Protein AF-A0A9W6CFF6-F1 (afdb_monomer_lite)

Structure (mmCIF, N/CA/C/O backbone):
data_AF-A0A9W6CFF6-F1
#
_entry.id   AF-A0A9W6CFF6-F1
#
loop_
_atom_site.group_PDB
_atom_site.id
_atom_site.type_symbol
_atom_site.label_atom_id
_atom_site.label_alt_id
_atom_site.label_comp_id
_atom_site.label_asym_id
_atom_site.label_entity_id
_atom_site.label_seq_id
_atom_site.pdbx_PDB_ins_code
_atom_site.Cartn_x
_atom_site.Cartn_y
_atom_site.Cartn_z
_atom_site.occupancy
_atom_site.B_iso_or_equiv
_atom_site.auth_seq_id
_atom_site.auth_comp_id
_atom_site.auth_asym_id
_atom_site.auth_atom_id
_atom_site.pdbx_PDB_model_num
ATOM 1 N N . MET A 1 1 ? 7.775 -12.912 -14.665 1.00 88.25 1 MET A N 1
ATOM 2 C CA . MET A 1 1 ? 6.461 -13.457 -15.088 1.00 88.25 1 MET A CA 1
ATOM 3 C C . MET A 1 1 ? 5.877 -12.585 -16.192 1.00 88.25 1 MET A C 1
ATOM 5 O O . MET A 1 1 ? 6.193 -11.403 -16.212 1.00 88.25 1 MET A O 1
ATOM 9 N N . ARG A 1 2 ? 5.076 -13.138 -17.117 1.00 91.88 2 ARG A N 1
ATOM 10 C CA . ARG A 1 2 ? 4.340 -12.345 -18.119 1.00 91.88 2 ARG A CA 1
ATOM 11 C C . ARG A 1 2 ? 2.849 -12.332 -17.777 1.00 91.88 2 ARG A C 1
ATOM 13 O O . ARG A 1 2 ? 2.240 -13.399 -17.806 1.00 91.88 2 ARG A O 1
ATOM 20 N N . CYS A 1 3 ? 2.291 -11.155 -17.516 1.00 90.62 3 CYS A N 1
ATOM 21 C CA . CYS A 1 3 ? 0.875 -10.926 -17.209 1.00 90.62 3 CYS A CA 1
ATOM 22 C C . CYS A 1 3 ? 0.322 -9.925 -18.226 1.00 90.62 3 CYS A C 1
ATOM 24 O O . CYS A 1 3 ? 0.952 -8.898 -18.465 1.00 90.62 3 CYS A O 1
ATOM 26 N N . ASP A 1 4 ? -0.763 -10.283 -18.918 1.00 90.94 4 ASP A N 1
ATOM 27 C CA . ASP A 1 4 ? -1.441 -9.437 -19.915 1.00 90.94 4 ASP A CA 1
ATOM 28 C C . ASP A 1 4 ? -0.506 -8.713 -20.907 1.00 90.94 4 ASP A C 1
ATOM 30 O O . ASP A 1 4 ? -0.727 -7.581 -21.329 1.00 90.94 4 ASP A O 1
ATOM 34 N N . GLY A 1 5 ? 0.566 -9.403 -21.310 1.00 91.62 5 GLY A N 1
ATOM 35 C CA . GLY A 1 5 ? 1.553 -8.911 -22.275 1.00 91.62 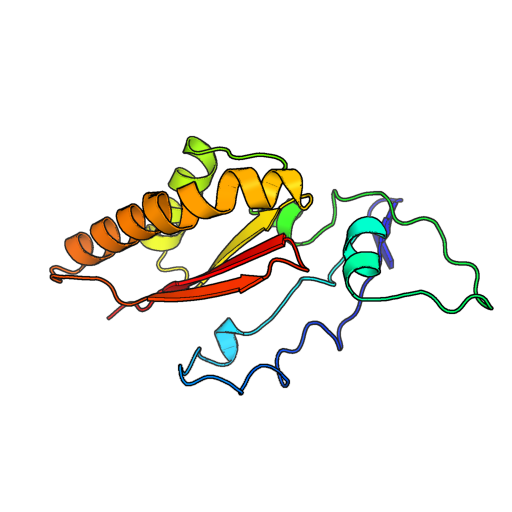5 GLY A CA 1
ATOM 36 C C . GLY A 1 5 ? 2.720 -8.114 -21.682 1.00 91.62 5 GLY A C 1
ATOM 37 O O . GLY A 1 5 ? 3.694 -7.894 -22.399 1.00 91.62 5 GLY A O 1
ATOM 38 N N . ASN A 1 6 ? 2.686 -7.766 -20.395 1.00 94.12 6 ASN A N 1
ATOM 39 C CA . ASN A 1 6 ? 3.765 -7.075 -19.689 1.00 94.12 6 ASN A CA 1
ATOM 40 C C . ASN A 1 6 ? 4.597 -8.042 -18.836 1.00 94.12 6 ASN A C 1
ATOM 42 O O . ASN A 1 6 ? 4.113 -9.093 -18.410 1.00 94.12 6 ASN A O 1
ATOM 46 N N . TYR A 1 7 ? 5.861 -7.693 -18.593 1.00 93.88 7 TYR A N 1
ATOM 47 C CA . TYR A 1 7 ? 6.754 -8.458 -17.724 1.00 93.88 7 TYR A CA 1
ATOM 48 C C . TYR A 1 7 ? 6.839 -7.830 -16.334 1.00 93.88 7 TYR A C 1
ATOM 50 O O . TYR A 1 7 ? 6.886 -6.609 -16.198 1.00 93.88 7 TYR A O 1
ATOM 58 N N . TYR A 1 8 ? 6.876 -8.696 -15.324 1.00 93.75 8 TYR A N 1
ATOM 59 C CA . TYR A 1 8 ? 6.954 -8.341 -13.910 1.00 93.75 8 TYR A CA 1
ATOM 60 C C . TYR A 1 8 ? 7.922 -9.263 -13.175 1.00 93.75 8 TYR A C 1
ATOM 62 O O . TYR A 1 8 ? 8.061 -10.442 -13.540 1.00 93.75 8 TYR A O 1
ATOM 70 N N . TYR A 1 9 ? 8.524 -8.765 -12.101 1.00 91.75 9 TYR A N 1
ATOM 71 C CA . TYR A 1 9 ? 9.233 -9.611 -11.152 1.00 91.75 9 TYR A CA 1
ATOM 72 C C . TYR A 1 9 ? 8.239 -10.304 -10.223 1.00 91.75 9 TYR A C 1
ATOM 74 O O . TYR A 1 9 ? 7.188 -9.761 -9.882 1.00 91.75 9 TYR A O 1
ATOM 82 N N . VAL A 1 10 ? 8.547 -11.550 -9.874 1.00 89.56 10 VAL A N 1
ATOM 83 C CA . VAL A 1 10 ? 7.785 -12.308 -8.889 1.00 89.56 10 VAL A CA 1
ATOM 84 C C . VAL A 1 10 ? 8.748 -13.106 -8.033 1.00 89.56 10 VAL A C 1
ATOM 86 O O . VAL A 1 10 ? 9.597 -13.811 -8.578 1.00 89.56 10 VAL A O 1
ATOM 89 N N . ASP A 1 11 ? 8.600 -13.002 -6.721 1.00 82.25 11 ASP A N 1
ATOM 90 C CA . ASP A 1 11 ? 9.339 -13.820 -5.770 1.00 82.25 11 ASP A CA 1
ATOM 91 C C . ASP A 1 11 ? 8.396 -14.305 -4.662 1.00 82.25 11 ASP A C 1
ATOM 93 O O . ASP A 1 11 ? 7.737 -13.513 -3.990 1.00 82.25 11 ASP A O 1
ATOM 97 N N . THR A 1 12 ? 8.302 -15.626 -4.502 1.00 70.56 12 THR A N 1
ATOM 98 C CA . THR A 1 12 ? 7.452 -16.277 -3.491 1.00 70.56 12 THR A CA 1
ATOM 99 C C . THR A 1 12 ? 8.195 -16.596 -2.194 1.00 70.56 12 THR A C 1
ATOM 101 O O . THR A 1 12 ? 7.585 -17.095 -1.259 1.00 70.56 12 THR A O 1
ATOM 104 N N . THR A 1 13 ? 9.506 -16.369 -2.141 1.00 70.00 13 THR A N 1
ATOM 105 C CA . THR A 1 13 ? 10.368 -16.624 -0.977 1.00 70.00 13 THR A CA 1
ATOM 106 C C . THR A 1 13 ? 10.645 -15.360 -0.161 1.00 70.00 13 THR A C 1
ATOM 108 O O . THR A 1 13 ? 10.895 -15.460 1.033 1.00 70.00 13 THR A O 1
ATOM 111 N N . TRP A 1 14 ? 10.529 -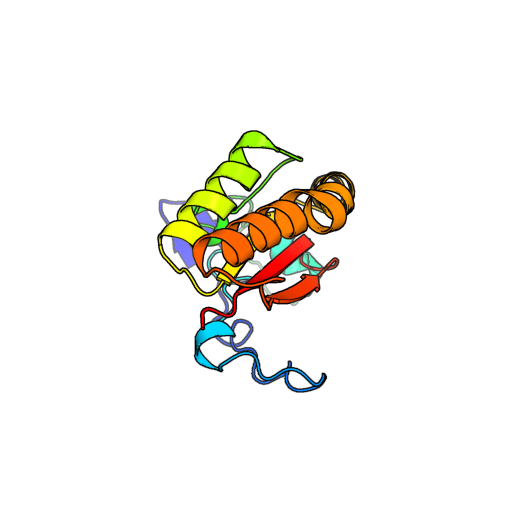14.174 -0.769 1.00 65.38 14 TRP A N 1
ATOM 112 C CA . TRP A 1 14 ? 10.720 -12.875 -0.102 1.00 65.38 14 TRP A CA 1
ATOM 113 C C . TRP A 1 14 ? 9.399 -12.225 0.343 1.00 65.38 14 TRP A C 1
ATOM 115 O O . TRP A 1 14 ? 9.407 -11.144 0.922 1.00 65.38 14 TRP A O 1
ATOM 125 N N . GLY A 1 15 ? 8.262 -12.873 0.064 1.00 56.59 15 GLY A N 1
ATOM 126 C CA . GLY A 1 15 ? 6.942 -12.524 0.606 1.00 56.59 15 GLY A CA 1
ATOM 127 C C . GLY A 1 15 ? 6.595 -13.238 1.920 1.00 56.59 15 GLY A C 1
ATOM 128 O O . GLY A 1 15 ? 5.529 -12.987 2.485 1.00 56.59 15 GLY A O 1
ATOM 129 N N . ASP A 1 16 ? 7.475 -14.130 2.396 1.00 60.03 16 ASP A N 1
ATOM 130 C CA . ASP A 1 16 ? 7.309 -14.857 3.655 1.00 60.03 16 ASP A CA 1
ATOM 131 C C . ASP A 1 16 ? 8.036 -14.113 4.802 1.00 60.03 16 ASP A C 1
ATOM 133 O O . ASP A 1 16 ? 9.268 -14.006 4.802 1.00 60.03 16 ASP A O 1
ATOM 137 N N . PRO A 1 17 ? 7.301 -13.564 5.782 1.00 56.78 17 PRO A N 1
ATOM 138 C CA . PRO A 1 17 ? 7.796 -12.703 6.858 1.00 56.78 17 PRO A CA 1
ATOM 139 C C . PRO A 1 17 ? 8.575 -13.440 7.957 1.00 56.78 17 PRO A C 1
ATOM 141 O O . PRO A 1 17 ? 8.800 -12.837 9.006 1.00 56.78 17 PRO A O 1
ATOM 144 N N . VAL A 1 18 ? 9.007 -14.700 7.774 1.00 53.88 18 VAL A N 1
ATOM 145 C CA . VAL A 1 18 ? 9.718 -15.494 8.813 1.00 53.88 18 VAL A CA 1
ATOM 146 C C . VAL A 1 18 ? 10.887 -14.723 9.468 1.00 53.88 18 VAL A C 1
ATOM 148 O O . VAL A 1 18 ? 11.290 -15.026 10.588 1.00 53.88 18 VAL A O 1
ATOM 151 N N . PHE A 1 19 ? 11.399 -13.673 8.818 1.00 47.91 19 PHE A N 1
ATOM 152 C CA . PHE A 1 19 ? 12.443 -12.775 9.318 1.00 47.91 19 PHE A CA 1
ATOM 153 C C . PHE A 1 19 ? 12.008 -11.622 10.257 1.00 47.91 19 PHE A C 1
ATOM 155 O O . PHE A 1 19 ? 12.880 -11.002 10.865 1.00 47.91 19 PHE A O 1
ATOM 162 N N . LEU A 1 20 ? 10.715 -11.298 10.401 1.00 50.16 20 LEU A N 1
ATOM 163 C CA . LEU A 1 20 ? 10.228 -10.090 11.105 1.00 50.16 20 LEU A CA 1
ATOM 164 C C . LEU A 1 20 ? 9.876 -10.290 12.597 1.00 50.16 20 LEU A C 1
ATOM 166 O O . LEU A 1 20 ? 9.399 -9.355 13.238 1.00 50.16 20 LEU A O 1
ATOM 170 N N . GLN A 1 21 ? 10.156 -11.455 13.198 1.00 50.28 21 GLN A N 1
ATOM 171 C CA . GLN A 1 21 ? 9.837 -11.767 14.611 1.00 50.28 21 GLN A CA 1
ATOM 172 C C . GLN A 1 21 ? 10.650 -10.986 15.676 1.00 50.28 21 GLN A C 1
ATOM 174 O O . GLN A 1 21 ? 10.748 -11.424 16.823 1.00 50.28 21 GLN A O 1
ATOM 179 N N . THR A 1 22 ? 11.251 -9.842 15.348 1.00 44.84 22 THR A N 1
ATOM 180 C CA . THR A 1 22 ? 12.244 -9.209 16.234 1.00 44.84 22 THR A CA 1
ATOM 181 C C . THR A 1 22 ? 11.689 -8.140 17.180 1.00 44.84 22 THR A C 1
ATOM 183 O O . THR A 1 22 ? 12.404 -7.779 18.106 1.00 44.84 22 THR A O 1
ATOM 186 N N . ASP A 1 23 ? 10.434 -7.683 17.063 1.00 41.84 23 ASP A N 1
ATOM 187 C CA . ASP A 1 23 ? 9.891 -6.680 18.000 1.00 41.84 23 ASP A CA 1
ATOM 188 C C . ASP A 1 23 ? 8.456 -6.969 18.476 1.00 41.84 23 ASP A C 1
ATOM 190 O O . ASP A 1 23 ? 7.470 -6.575 17.863 1.00 41.84 23 ASP A O 1
ATOM 194 N N . GLY A 1 24 ? 8.360 -7.642 19.630 1.00 44.53 24 GLY A N 1
ATOM 195 C CA . GLY A 1 24 ? 7.509 -7.279 20.780 1.00 44.53 24 GLY A CA 1
ATOM 196 C C . GLY A 1 24 ? 5.979 -7.195 20.659 1.00 44.53 24 GLY A C 1
ATOM 197 O O . GLY A 1 24 ? 5.324 -7.019 21.686 1.00 44.53 24 GLY A O 1
ATOM 198 N N . GLY A 1 25 ? 5.390 -7.326 19.473 1.00 53.59 25 GLY A N 1
ATOM 199 C CA . GLY A 1 25 ? 3.947 -7.350 19.249 1.00 53.59 25 GLY A CA 1
ATOM 200 C C . GLY A 1 25 ? 3.566 -8.586 18.448 1.00 53.59 25 GLY A C 1
ATOM 201 O O . GLY A 1 25 ? 4.058 -8.791 17.344 1.00 53.59 25 GLY A O 1
ATOM 202 N N . SER A 1 26 ? 2.693 -9.431 18.993 1.00 60.12 26 SER A N 1
ATOM 203 C CA . SER A 1 26 ? 2.221 -10.633 18.306 1.00 60.12 26 SER A CA 1
ATOM 204 C C . SER A 1 26 ? 1.210 -10.256 17.218 1.00 60.12 26 SER A C 1
ATOM 206 O O . SER A 1 26 ? 0.003 -10.326 17.448 1.00 60.12 26 SER A O 1
ATOM 208 N N . ILE A 1 27 ? 1.689 -9.816 16.051 1.00 65.25 27 ILE A N 1
ATOM 209 C CA . ILE A 1 27 ? 0.878 -9.803 14.826 1.00 65.25 27 ILE A CA 1
ATOM 210 C C . ILE A 1 27 ? 0.560 -11.276 14.514 1.00 65.25 27 ILE A C 1
ATOM 212 O O . ILE A 1 27 ? 1.504 -12.063 14.419 1.00 65.25 27 ILE A O 1
ATOM 216 N N . PRO A 1 28 ? -0.714 -11.691 14.406 1.00 67.75 28 PRO A N 1
ATOM 217 C CA . PRO A 1 28 ? -1.069 -13.060 14.038 1.00 67.75 28 PRO A CA 1
ATOM 218 C C . PRO A 1 28 ? -0.389 -13.477 12.731 1.00 67.75 28 PRO A C 1
ATOM 220 O O . PRO A 1 28 ? -0.354 -12.687 11.797 1.00 67.75 28 PRO A O 1
ATOM 223 N N . GLU A 1 29 ? 0.132 -14.702 12.651 1.00 67.31 29 GLU A N 1
ATOM 224 C CA . GLU A 1 29 ? 0.882 -15.219 11.488 1.00 67.31 29 GLU A CA 1
ATOM 225 C C . GLU A 1 29 ? 0.112 -15.052 10.164 1.00 67.31 29 GLU A C 1
ATOM 227 O O . GLU A 1 29 ? 0.671 -14.645 9.150 1.00 67.31 29 GLU A O 1
ATOM 232 N N . GLU A 1 30 ? -1.208 -15.243 10.205 1.00 66.00 30 GLU A N 1
ATOM 233 C CA . GLU A 1 30 ? -2.131 -15.029 9.082 1.00 66.00 30 GLU A CA 1
ATOM 234 C C . GLU A 1 30 ? -2.161 -13.585 8.546 1.00 66.00 30 GLU A C 1
ATOM 236 O O . GLU A 1 30 ? -2.474 -13.370 7.379 1.00 66.00 30 GLU A O 1
ATOM 241 N N . GLN A 1 31 ? -1.804 -12.598 9.371 1.00 70.38 31 GLN A N 1
ATOM 242 C CA . GLN A 1 31 ? -1.743 -11.181 8.998 1.00 70.38 31 GLN A CA 1
ATOM 243 C C . GLN A 1 31 ? -0.355 -10.767 8.495 1.00 70.38 31 GLN A C 1
ATOM 245 O O . GLN A 1 31 ? -0.174 -9.624 8.085 1.00 70.38 31 GLN A O 1
ATOM 250 N N . GLN A 1 32 ? 0.635 -11.664 8.529 1.00 70.31 32 GLN A N 1
ATOM 251 C CA . GLN A 1 32 ? 2.018 -11.320 8.203 1.00 70.31 32 GLN A CA 1
ATOM 252 C C . GLN A 1 32 ? 2.373 -11.544 6.719 1.00 70.31 32 GLN A C 1
ATOM 254 O O . GLN A 1 32 ? 3.470 -11.171 6.310 1.00 70.31 32 GLN A O 1
ATOM 259 N N . ILE A 1 33 ? 1.485 -12.120 5.896 1.00 77.88 33 ILE A N 1
ATOM 260 C CA . ILE A 1 33 ? 1.777 -12.393 4.476 1.00 77.88 33 ILE A CA 1
ATOM 261 C C . ILE A 1 33 ? 2.080 -11.083 3.731 1.00 77.88 33 ILE A C 1
ATOM 263 O O . ILE A 1 33 ? 1.276 -10.148 3.745 1.00 77.88 33 ILE A O 1
ATOM 267 N N . GLN A 1 34 ? 3.225 -11.021 3.044 1.00 82.88 34 GLN A N 1
ATOM 268 C CA . GLN A 1 34 ? 3.649 -9.842 2.289 1.00 82.88 34 GLN A CA 1
ATOM 269 C C . GLN A 1 34 ? 3.617 -10.098 0.781 1.00 82.88 34 GLN A C 1
ATOM 271 O O . GLN A 1 34 ? 4.113 -11.103 0.281 1.00 82.88 34 GLN A O 1
ATOM 276 N N . TYR A 1 35 ? 3.082 -9.132 0.033 1.00 90.31 35 TYR A N 1
ATOM 277 C CA . TYR A 1 35 ? 2.947 -9.206 -1.427 1.00 90.31 35 TYR A CA 1
ATOM 278 C C . TYR A 1 35 ? 3.848 -8.200 -2.159 1.00 90.31 35 TYR A C 1
ATOM 280 O O . TYR A 1 35 ? 3.611 -7.875 -3.321 1.00 90.31 35 TYR A O 1
ATOM 288 N N . ASP A 1 36 ? 4.901 -7.700 -1.499 1.00 91.00 36 ASP A N 1
ATOM 289 C CA . ASP A 1 36 ? 5.801 -6.672 -2.051 1.00 91.00 36 ASP A CA 1
ATOM 290 C C . ASP A 1 36 ? 6.528 -7.087 -3.325 1.00 91.00 36 ASP A C 1
ATOM 292 O O . ASP A 1 36 ? 6.864 -6.234 -4.145 1.00 91.00 36 ASP A O 1
ATOM 296 N N . TYR A 1 37 ? 6.724 -8.390 -3.500 1.00 91.44 37 TYR A N 1
ATOM 297 C CA . TYR A 1 37 ? 7.387 -8.969 -4.659 1.00 91.44 37 TYR A CA 1
ATOM 298 C C . TYR A 1 37 ? 6.424 -9.789 -5.520 1.00 91.44 37 TYR A C 1
ATOM 300 O O . TYR A 1 37 ? 6.867 -10.628 -6.298 1.00 91.44 37 TYR A O 1
ATOM 308 N N . LEU A 1 38 ? 5.107 -9.564 -5.413 1.00 93.00 38 LEU A N 1
ATOM 309 C CA . LEU A 1 38 ? 4.117 -10.176 -6.298 1.00 93.00 38 LEU A CA 1
ATOM 310 C C . LEU A 1 38 ? 3.789 -9.230 -7.459 1.00 93.00 38 LEU A C 1
ATOM 312 O O . LEU A 1 38 ? 3.050 -8.255 -7.305 1.00 93.00 38 LEU A O 1
ATOM 316 N N . CYS A 1 39 ? 4.331 -9.555 -8.634 1.00 93.94 39 CYS A N 1
ATOM 317 C CA . CYS A 1 39 ? 4.195 -8.762 -9.856 1.00 93.94 39 CYS A CA 1
ATOM 318 C C . CYS A 1 39 ? 4.731 -7.324 -9.707 1.00 93.94 39 CYS A C 1
ATOM 320 O O . CYS A 1 39 ? 4.115 -6.371 -10.186 1.00 93.94 39 CYS A O 1
ATOM 322 N N . CYS A 1 40 ? 5.876 -7.150 -9.043 1.00 92.44 40 CYS A N 1
ATOM 323 C CA . CYS A 1 40 ? 6.472 -5.831 -8.846 1.00 92.44 40 CYS A CA 1
ATOM 324 C C . CYS A 1 40 ? 7.279 -5.366 -10.069 1.00 92.44 40 CYS A C 1
ATOM 326 O O . CYS A 1 40 ? 7.744 -6.159 -10.900 1.00 92.44 40 CYS A O 1
ATOM 328 N N . SER A 1 41 ? 7.419 -4.047 -10.184 1.00 93.44 41 SER A N 1
ATOM 329 C CA . SER A 1 41 ? 8.233 -3.415 -11.224 1.00 93.44 41 SER A CA 1
ATOM 330 C C . SER A 1 41 ? 9.726 -3.453 -10.881 1.00 93.44 41 SER A C 1
ATOM 332 O O . SER A 1 41 ? 10.118 -3.634 -9.730 1.00 93.44 41 SER A O 1
ATOM 334 N N . GLU A 1 42 ? 10.580 -3.214 -11.875 1.00 93.12 42 GLU A N 1
ATOM 335 C CA . GLU A 1 42 ? 12.026 -3.053 -11.688 1.00 93.12 42 GLU A CA 1
ATOM 336 C C . GLU A 1 42 ? 12.348 -1.903 -10.720 1.00 93.12 42 GLU A C 1
ATOM 338 O O . GLU A 1 42 ? 13.219 -2.035 -9.866 1.00 93.12 42 GLU A O 1
ATOM 343 N N . GLN A 1 43 ? 11.571 -0.814 -10.763 1.00 91.25 43 GLN A N 1
ATOM 344 C CA . GLN A 1 43 ? 11.713 0.309 -9.835 1.00 91.25 43 GLN A CA 1
ATOM 345 C C . GLN A 1 43 ? 11.450 -0.091 -8.376 1.00 91.25 43 GLN A C 1
ATOM 347 O O . GLN A 1 43 ? 12.033 0.496 -7.465 1.00 91.25 43 GLN A O 1
ATOM 352 N N . GLU A 1 44 ? 10.542 -1.036 -8.137 1.00 92.19 44 GLU A N 1
ATOM 353 C CA . GLU A 1 44 ? 10.239 -1.532 -6.794 1.00 92.19 44 GLU A CA 1
ATOM 354 C C . GLU A 1 44 ? 11.254 -2.579 -6.343 1.00 92.19 44 GLU A C 1
ATOM 356 O O . GLU A 1 44 ? 11.767 -2.470 -5.231 1.00 92.19 44 GLU A O 1
ATOM 361 N N . LEU A 1 45 ? 11.586 -3.544 -7.208 1.00 92.00 45 LEU A N 1
ATOM 362 C CA . LEU A 1 45 ? 12.560 -4.590 -6.897 1.00 92.00 45 LEU A CA 1
ATOM 363 C C . LEU A 1 45 ? 13.927 -3.987 -6.545 1.00 92.00 45 LEU A C 1
ATOM 365 O O . LEU A 1 45 ? 14.548 -4.375 -5.554 1.00 92.00 45 LEU A O 1
ATOM 369 N N . PHE A 1 46 ? 14.374 -2.990 -7.313 1.00 92.31 46 PHE A N 1
ATOM 370 C CA . PHE A 1 46 ? 15.702 -2.396 -7.145 1.00 92.31 46 PHE A CA 1
ATOM 371 C C . PHE A 1 46 ? 15.845 -1.493 -5.917 1.00 92.31 46 PHE A C 1
ATOM 373 O O . PHE A 1 46 ? 16.919 -0.953 -5.670 1.00 92.31 46 PHE A O 1
ATOM 380 N N . ARG A 1 47 ? 14.790 -1.334 -5.108 1.00 91.31 47 ARG A N 1
ATOM 381 C CA . ARG A 1 47 ? 14.913 -0.695 -3.788 1.00 91.31 47 ARG A CA 1
ATOM 382 C C . ARG A 1 47 ? 15.652 -1.580 -2.792 1.00 91.31 47 ARG A C 1
ATOM 384 O O . ARG A 1 47 ? 16.249 -1.062 -1.854 1.00 91.31 47 ARG A O 1
ATOM 391 N N . THR A 1 48 ? 15.584 -2.897 -2.979 1.00 89.38 48 THR A N 1
ATOM 392 C CA . THR A 1 48 ? 16.118 -3.886 -2.032 1.00 89.38 48 THR A CA 1
ATOM 393 C C . THR A 1 48 ? 17.038 -4.916 -2.683 1.00 89.38 48 THR A C 1
ATOM 395 O O . THR A 1 48 ? 17.739 -5.621 -1.962 1.00 89.38 48 THR A O 1
ATOM 398 N N . HIS A 1 49 ? 17.066 -5.002 -4.016 1.00 88.62 49 HIS A N 1
ATOM 399 C CA . HIS A 1 49 ? 17.844 -5.996 -4.754 1.00 88.62 49 HIS A CA 1
ATOM 400 C C . HIS A 1 49 ? 18.645 -5.380 -5.892 1.00 88.62 49 HIS A C 1
ATOM 402 O O . HIS A 1 49 ? 18.271 -4.363 -6.468 1.00 88.62 49 HIS A O 1
ATOM 408 N N . GLU A 1 50 ? 19.684 -6.092 -6.304 1.00 88.44 50 GLU A N 1
ATOM 409 C CA . GLU A 1 50 ? 20.378 -5.860 -7.563 1.00 88.44 50 GLU A CA 1
ATOM 410 C C . GLU A 1 50 ? 20.338 -7.154 -8.379 1.00 88.44 50 GLU A C 1
ATOM 412 O O . GLU A 1 50 ? 20.376 -8.254 -7.823 1.00 88.44 50 GLU A O 1
ATOM 417 N N . LEU A 1 51 ? 20.212 -7.032 -9.700 1.00 86.88 51 LEU A N 1
ATOM 418 C CA . LEU A 1 51 ? 20.284 -8.190 -10.587 1.00 86.88 51 LEU A CA 1
ATOM 419 C C . LEU A 1 51 ? 21.736 -8.611 -10.772 1.00 86.88 51 LEU A C 1
ATOM 421 O O . LEU A 1 51 ? 22.632 -7.770 -10.832 1.00 86.88 51 LEU A O 1
ATOM 425 N N . ASP A 1 52 ? 21.944 -9.909 -10.959 1.00 85.06 52 ASP A N 1
ATOM 426 C CA . ASP A 1 52 ? 23.229 -10.413 -11.421 1.00 85.06 52 ASP A CA 1
ATOM 427 C C . ASP A 1 52 ? 23.507 -9.912 -12.850 1.00 85.06 52 ASP A C 1
ATOM 429 O O . ASP A 1 52 ? 22.658 -10.023 -13.742 1.00 85.06 52 ASP A O 1
ATOM 433 N N . ALA A 1 53 ? 24.695 -9.346 -13.062 1.00 79.44 53 ALA A N 1
ATOM 434 C CA . ALA A 1 53 ? 25.097 -8.718 -14.317 1.00 79.44 53 ALA A CA 1
ATOM 435 C C . ALA A 1 53 ? 25.257 -9.724 -15.471 1.00 79.44 53 ALA A C 1
ATOM 437 O O . ALA A 1 53 ? 25.216 -9.330 -16.639 1.00 79.44 53 ALA A O 1
ATOM 438 N N . ASP A 1 54 ? 25.401 -11.013 -15.159 1.00 85.31 54 ASP A N 1
ATOM 439 C CA . ASP A 1 54 ? 25.626 -12.070 -16.149 1.00 85.31 54 ASP A CA 1
ATOM 440 C C . ASP A 1 54 ? 24.337 -12.531 -16.857 1.00 85.31 54 ASP A C 1
ATOM 442 O O . ASP A 1 54 ? 24.387 -13.319 -17.808 1.00 85.31 54 ASP A O 1
ATOM 446 N N . VAL A 1 55 ? 23.168 -12.031 -16.435 1.00 83.06 55 VAL A N 1
ATOM 447 C CA . VAL A 1 55 ? 21.864 -12.424 -16.982 1.00 83.06 55 VAL A CA 1
ATOM 448 C C . VAL A 1 55 ? 21.091 -11.206 -17.481 1.00 83.06 55 VAL A C 1
ATOM 450 O O . VAL A 1 55 ? 20.816 -10.259 -16.752 1.00 83.06 55 VAL A O 1
ATOM 453 N N . THR A 1 56 ? 20.678 -11.239 -18.751 1.00 83.94 56 THR A N 1
ATOM 454 C CA . THR A 1 56 ? 19.796 -10.208 -19.314 1.00 83.94 56 THR A CA 1
ATOM 455 C C . THR A 1 56 ? 18.336 -10.543 -19.028 1.00 83.94 56 THR A C 1
ATOM 457 O O . THR A 1 56 ? 17.816 -11.550 -19.512 1.00 83.94 56 THR A O 1
ATOM 460 N N . PHE A 1 57 ? 17.658 -9.665 -18.292 1.00 84.62 57 PHE A N 1
ATOM 461 C CA . PHE A 1 57 ? 16.226 -9.762 -18.018 1.00 84.62 57 PHE A CA 1
ATOM 462 C C . PHE A 1 57 ? 15.420 -8.829 -18.936 1.00 84.62 57 PHE A C 1
ATOM 464 O O . PHE A 1 57 ? 15.922 -7.777 -19.343 1.00 84.62 57 PHE A O 1
ATOM 471 N N . PRO A 1 58 ? 14.169 -9.182 -19.293 1.00 89.38 58 PRO A N 1
ATOM 472 C CA . PRO A 1 58 ? 13.270 -8.236 -19.945 1.00 89.38 58 PRO A CA 1
ATOM 473 C C . PRO A 1 58 ? 12.957 -7.063 -19.004 1.00 89.38 58 PRO A C 1
ATOM 475 O O . PRO A 1 58 ? 12.847 -7.248 -17.792 1.00 89.38 58 PRO A O 1
ATOM 478 N N . SER A 1 59 ? 12.764 -5.866 -19.564 1.00 90.00 59 SER A N 1
ATOM 479 C CA . SER A 1 59 ? 12.362 -4.697 -18.770 1.00 90.00 59 SER A CA 1
ATOM 480 C C . SER A 1 59 ? 10.976 -4.906 -18.154 1.00 90.00 59 SER A C 1
ATOM 482 O O . SER A 1 59 ? 10.051 -5.375 -18.825 1.00 90.00 59 SER A O 1
ATOM 484 N N . CYS A 1 60 ? 10.849 -4.549 -16.876 1.00 92.38 60 CYS A N 1
ATOM 485 C CA . CYS A 1 60 ? 9.647 -4.739 -16.069 1.00 92.38 60 CYS A CA 1
ATOM 486 C C . CYS A 1 60 ? 9.169 -3.385 -15.525 1.00 92.38 60 CYS A C 1
ATOM 488 O O . CYS A 1 60 ? 9.290 -3.100 -14.339 1.00 92.38 60 CYS A O 1
ATOM 490 N N . THR A 1 61 ? 8.656 -2.516 -16.395 1.00 92.62 61 THR A N 1
ATOM 491 C CA . THR A 1 61 ? 8.248 -1.138 -16.038 1.00 92.62 61 THR A CA 1
ATOM 492 C C . THR A 1 61 ? 6.753 -0.971 -15.785 1.00 92.62 61 THR A C 1
ATOM 494 O O . THR A 1 61 ? 6.324 0.050 -15.247 1.00 92.62 61 THR A O 1
ATOM 497 N N . ALA A 1 62 ? 5.940 -1.947 -16.184 1.00 94.00 62 ALA A N 1
ATOM 498 C CA . ALA A 1 62 ? 4.505 -1.889 -15.967 1.00 94.00 62 ALA A CA 1
ATOM 499 C C . ALA A 1 62 ? 4.173 -2.072 -14.478 1.00 94.00 62 ALA A C 1
ATOM 501 O O . ALA A 1 62 ? 4.876 -2.770 -13.753 1.00 94.00 62 ALA A O 1
ATOM 502 N N . VAL A 1 63 ? 3.059 -1.481 -14.039 1.00 93.69 63 VAL A N 1
ATOM 503 C CA . VAL A 1 63 ? 2.563 -1.591 -12.651 1.00 93.69 63 VAL A CA 1
ATOM 504 C C . VAL A 1 63 ? 1.127 -2.110 -12.564 1.00 93.69 63 VAL A C 1
ATOM 506 O O . VAL A 1 63 ? 0.645 -2.379 -11.477 1.00 93.69 63 VAL A O 1
ATOM 509 N N . ASN A 1 64 ? 0.431 -2.277 -13.693 1.00 94.62 64 ASN A N 1
ATOM 510 C CA . ASN A 1 64 ? -1.002 -2.602 -13.705 1.00 94.62 64 ASN A CA 1
ATOM 511 C C . ASN A 1 64 ? -1.346 -3.920 -12.988 1.00 94.62 64 ASN A C 1
ATOM 513 O O . ASN A 1 64 ? -2.368 -3.984 -12.312 1.00 94.62 64 ASN A O 1
ATOM 517 N N . ASP A 1 65 ? -0.491 -4.940 -13.112 1.00 95.62 65 ASP A N 1
ATOM 518 C CA . ASP A 1 65 ? -0.661 -6.228 -12.432 1.00 95.62 65 ASP A CA 1
ATOM 519 C C . ASP A 1 65 ? 0.038 -6.317 -11.068 1.00 95.62 65 ASP A C 1
ATOM 521 O O . ASP A 1 65 ? 0.007 -7.383 -10.453 1.00 95.62 65 ASP A O 1
ATOM 525 N N . ASN A 1 66 ? 0.646 -5.228 -10.577 1.00 95.50 66 ASN A N 1
ATOM 526 C CA . ASN A 1 66 ? 1.173 -5.176 -9.212 1.00 95.50 66 ASN A CA 1
ATOM 527 C C . ASN A 1 66 ? 0.030 -5.449 -8.227 1.00 95.50 66 ASN A C 1
ATOM 529 O O . ASN A 1 66 ? -1.053 -4.869 -8.352 1.00 95.50 66 ASN A O 1
ATOM 533 N N . TYR A 1 67 ? 0.281 -6.309 -7.240 1.00 95.00 67 TYR A N 1
ATOM 534 C CA . TYR A 1 67 ? -0.728 -6.712 -6.263 1.00 95.00 67 TYR A CA 1
ATOM 535 C C . TYR A 1 67 ? -1.460 -5.514 -5.636 1.00 95.00 67 TYR A C 1
ATOM 537 O O . TYR A 1 67 ? -2.682 -5.434 -5.699 1.00 95.00 67 TYR A O 1
ATOM 545 N N . TYR A 1 68 ? -0.729 -4.517 -5.134 1.00 96.69 68 TYR A N 1
ATOM 546 C CA . TYR A 1 68 ? -1.328 -3.360 -4.461 1.00 96.69 68 TYR A CA 1
ATOM 547 C C . TYR A 1 68 ? -2.072 -2.421 -5.418 1.00 96.69 68 TYR A C 1
ATOM 549 O O . TYR A 1 68 ? -2.960 -1.674 -5.000 1.00 96.69 68 TYR A O 1
ATOM 557 N N . VAL A 1 69 ? -1.727 -2.432 -6.711 1.00 96.75 69 VAL A N 1
ATOM 558 C CA . VAL A 1 69 ? -2.506 -1.720 -7.734 1.00 96.75 69 VAL A CA 1
ATOM 559 C C . VAL A 1 69 ? -3.850 -2.411 -7.933 1.00 96.75 69 VAL A C 1
ATOM 561 O O . VAL A 1 69 ? -4.875 -1.729 -7.970 1.00 96.75 69 VAL A O 1
ATOM 564 N N . ARG A 1 70 ? -3.862 -3.747 -7.998 1.00 96.12 70 ARG A N 1
ATOM 565 C CA . ARG A 1 70 ? -5.089 -4.540 -8.162 1.00 96.12 70 ARG A CA 1
ATOM 566 C C . ARG A 1 70 ? -5.998 -4.482 -6.936 1.00 96.12 70 ARG A C 1
ATOM 568 O O . ARG A 1 70 ? -7.200 -4.313 -7.108 1.00 96.12 70 ARG A O 1
ATOM 575 N N . GLU A 1 71 ? -5.421 -4.514 -5.738 1.00 95.50 71 GLU A N 1
ATOM 576 C CA . GLU A 1 71 ? -6.149 -4.354 -4.471 1.00 95.50 71 GLU A CA 1
ATOM 577 C C . GLU A 1 71 ? -6.556 -2.900 -4.187 1.00 95.50 71 GLU A C 1
ATOM 579 O O . GLU A 1 71 ? -7.213 -2.602 -3.195 1.00 95.50 71 GLU A O 1
ATOM 584 N N . GLY A 1 72 ? -6.181 -1.952 -5.052 1.00 96.56 72 GLY A N 1
ATOM 585 C CA . GLY A 1 72 ? -6.616 -0.566 -4.919 1.00 96.56 72 GLY A CA 1
ATOM 586 C C . GLY A 1 72 ? -5.987 0.181 -3.740 1.00 96.56 72 GLY A C 1
ATOM 587 O O . GLY A 1 72 ? -6.487 1.246 -3.379 1.00 96.56 72 GLY A O 1
ATOM 588 N N . CYS A 1 73 ? -4.865 -0.298 -3.207 1.00 97.31 73 CYS A N 1
ATOM 589 C CA . CYS A 1 73 ? -4.129 0.300 -2.091 1.00 97.31 73 CYS A CA 1
ATOM 590 C C . CYS A 1 73 ? -2.763 0.898 -2.496 1.00 97.31 73 CYS A C 1
ATOM 592 O O . CYS A 1 73 ? -1.929 1.224 -1.648 1.00 97.31 73 CYS A O 1
ATOM 594 N N . TYR A 1 74 ? -2.540 1.080 -3.805 1.00 97.88 74 TYR A N 1
ATOM 595 C CA . TYR A 1 74 ? -1.391 1.788 -4.378 1.00 97.88 74 TYR A CA 1
ATOM 596 C C . TYR A 1 74 ? -1.693 3.271 -4.660 1.00 97.88 74 TYR A C 1
ATOM 598 O O . TYR A 1 74 ? -2.704 3.619 -5.289 1.00 97.88 74 TYR A O 1
ATOM 606 N N . TYR A 1 75 ? -0.787 4.154 -4.237 1.00 97.88 75 TYR A N 1
ATOM 607 C CA . TYR A 1 75 ? -0.947 5.607 -4.235 1.00 97.88 75 TYR A CA 1
ATOM 608 C C . TYR A 1 75 ? 0.231 6.317 -4.908 1.00 97.88 75 TYR A C 1
ATOM 610 O O . TYR A 1 75 ? 1.392 6.113 -4.563 1.00 97.88 75 TYR A O 1
ATOM 618 N N . GLN A 1 76 ? -0.076 7.202 -5.860 1.00 96.62 76 GLN A N 1
ATOM 619 C CA . GLN A 1 76 ? 0.934 8.012 -6.558 1.00 96.62 76 GLN A CA 1
ATOM 620 C C . GLN A 1 76 ? 1.223 9.358 -5.873 1.00 96.62 76 GLN A C 1
ATOM 622 O O . GLN A 1 76 ? 2.191 10.029 -6.213 1.00 96.62 76 GLN A O 1
ATOM 627 N N . ARG A 1 77 ? 0.354 9.771 -4.947 1.00 97.38 77 ARG A N 1
ATOM 628 C CA . ARG A 1 77 ? 0.412 11.007 -4.155 1.00 97.38 77 ARG A CA 1
ATOM 629 C C . ARG A 1 77 ? -0.518 10.870 -2.955 1.00 97.38 77 ARG A C 1
ATOM 631 O O . ARG A 1 77 ? -1.322 9.933 -2.919 1.00 97.38 77 ARG A O 1
ATOM 638 N N . PHE A 1 78 ? -0.464 11.826 -2.035 1.00 97.69 78 PHE A N 1
ATOM 639 C CA . PHE A 1 78 ? -1.453 11.891 -0.966 1.00 97.69 78 PHE A CA 1
ATOM 640 C C . PHE A 1 78 ? -2.863 12.135 -1.535 1.00 97.69 78 PHE A C 1
ATOM 642 O O . PHE A 1 78 ? -3.090 13.091 -2.280 1.00 97.69 78 PHE A O 1
ATOM 649 N N . ASP A 1 79 ? -3.809 11.268 -1.176 1.00 97.81 79 ASP A N 1
ATOM 650 C CA . ASP A 1 79 ? -5.219 11.357 -1.563 1.00 97.81 79 ASP A CA 1
ATOM 651 C C . ASP A 1 79 ? -6.081 11.075 -0.330 1.00 97.81 79 ASP A C 1
ATOM 653 O O . ASP A 1 79 ? -6.355 9.924 0.013 1.00 97.81 79 ASP A O 1
ATOM 657 N N . GLN A 1 80 ? -6.441 12.151 0.375 1.00 97.31 80 GLN A N 1
ATOM 658 C CA . GLN A 1 80 ? -7.124 12.068 1.662 1.00 97.31 80 GLN A CA 1
ATOM 659 C C . GLN A 1 80 ? -8.453 11.320 1.557 1.00 97.31 80 GLN A C 1
ATOM 661 O O . GLN A 1 80 ? -8.716 10.428 2.360 1.00 97.31 80 GLN A O 1
ATOM 666 N N . ASP A 1 81 ? -9.268 11.668 0.560 1.00 97.69 81 ASP A N 1
ATOM 667 C CA . ASP A 1 81 ? -10.618 11.131 0.409 1.00 97.69 81 ASP A CA 1
ATOM 668 C C . ASP A 1 81 ? -10.568 9.634 0.096 1.00 97.69 81 ASP A C 1
ATOM 670 O O . ASP A 1 81 ? -11.306 8.847 0.691 1.00 97.69 81 ASP A O 1
ATOM 674 N N . ARG A 1 82 ? -9.657 9.213 -0.795 1.00 97.94 82 ARG A N 1
ATOM 675 C CA . ARG A 1 82 ? -9.491 7.796 -1.138 1.00 97.94 82 ARG A CA 1
ATOM 676 C C . ARG A 1 82 ? -8.955 6.981 0.039 1.00 97.94 82 ARG A C 1
ATOM 678 O O . ARG A 1 82 ? -9.496 5.914 0.314 1.00 97.94 82 ARG A O 1
ATOM 685 N N . MET A 1 83 ? -7.939 7.479 0.745 1.00 98.25 83 MET A N 1
ATOM 686 C CA . MET A 1 83 ? -7.358 6.780 1.899 1.00 98.25 83 MET A CA 1
ATOM 687 C C . MET A 1 83 ? -8.351 6.677 3.060 1.00 98.25 83 MET A C 1
ATOM 689 O O . MET A 1 83 ? -8.474 5.623 3.678 1.00 98.25 83 MET A O 1
ATOM 693 N N . GLN A 1 84 ? -9.100 7.748 3.340 1.00 97.50 84 GLN A N 1
ATOM 694 C CA . GLN A 1 84 ? -10.135 7.734 4.372 1.00 97.50 84 GLN A CA 1
ATOM 695 C C . GLN A 1 84 ? -11.273 6.777 4.009 1.00 97.50 84 GLN A C 1
ATOM 697 O O . GLN A 1 84 ? -11.767 6.049 4.869 1.00 97.50 84 GLN A O 1
ATOM 702 N N . LYS A 1 85 ? -11.680 6.756 2.735 1.00 97.19 85 LYS A N 1
ATOM 703 C CA . LYS A 1 85 ? -12.675 5.805 2.242 1.00 97.19 85 LYS A CA 1
ATOM 704 C C . LYS A 1 85 ? -12.206 4.360 2.433 1.00 97.19 85 LYS A C 1
ATOM 706 O O . LYS A 1 85 ? -12.966 3.586 3.003 1.00 97.19 85 LYS A O 1
ATOM 711 N N . GLN A 1 86 ? -10.970 4.038 2.037 1.00 97.69 86 GLN A N 1
ATOM 712 C CA . GLN A 1 86 ? -10.380 2.709 2.237 1.00 97.69 86 GLN A CA 1
ATOM 713 C C . GLN A 1 86 ? -10.438 2.300 3.718 1.00 97.69 86 GLN A C 1
ATOM 715 O O . GLN A 1 86 ? -11.011 1.263 4.034 1.00 97.69 86 GLN A O 1
ATOM 720 N N . LEU A 1 87 ? -9.944 3.152 4.629 1.00 97.19 87 LEU A N 1
ATOM 721 C CA . LEU A 1 87 ? -9.960 2.881 6.074 1.00 97.19 87 LEU A CA 1
ATOM 722 C C . LEU A 1 87 ? -11.369 2.603 6.603 1.00 97.19 87 LEU A C 1
ATOM 724 O O . LEU A 1 87 ? -11.574 1.659 7.360 1.00 97.19 87 LEU A O 1
ATOM 728 N N . ASN A 1 88 ? -12.346 3.423 6.214 1.00 94.62 88 ASN A N 1
ATOM 729 C CA . ASN A 1 88 ? -13.725 3.262 6.664 1.00 94.62 88 ASN A CA 1
ATOM 730 C C . ASN A 1 88 ? -14.345 1.953 6.151 1.00 94.62 88 ASN A C 1
ATOM 732 O O . ASN A 1 88 ? -15.036 1.272 6.908 1.00 94.62 88 ASN A O 1
ATOM 736 N N . GLU A 1 89 ? -14.113 1.609 4.882 1.00 95.25 89 GLU A N 1
ATOM 737 C CA . GLU A 1 89 ? -14.626 0.383 4.259 1.00 95.25 89 GLU A CA 1
ATOM 738 C C . GLU A 1 89 ? -14.002 -0.867 4.896 1.00 95.25 89 GLU A C 1
ATOM 740 O O . GLU A 1 89 ? -14.740 -1.757 5.332 1.00 95.25 89 GLU A O 1
ATOM 745 N N . GLU A 1 90 ? -12.675 -0.894 5.044 1.00 95.31 90 GLU A N 1
ATOM 746 C CA . GLU A 1 90 ? -11.921 -1.981 5.684 1.00 95.31 90 GLU A CA 1
ATOM 747 C C . GLU A 1 90 ? -12.338 -2.159 7.151 1.00 95.31 90 GLU A C 1
ATOM 749 O O . GLU A 1 90 ? -12.692 -3.263 7.566 1.00 95.31 90 GLU A O 1
ATOM 754 N N . ILE A 1 91 ? -12.435 -1.069 7.925 1.00 93.12 91 ILE A N 1
ATOM 755 C CA . ILE A 1 91 ? -12.889 -1.130 9.321 1.00 93.12 91 ILE A CA 1
ATOM 756 C C . ILE A 1 91 ? -14.323 -1.641 9.433 1.00 93.12 91 ILE A C 1
ATOM 758 O O . ILE A 1 91 ? -14.605 -2.485 10.286 1.00 93.12 91 ILE A O 1
ATOM 762 N N . SER A 1 92 ? -15.229 -1.160 8.577 1.00 91.44 92 SER A N 1
ATOM 763 C CA . SER A 1 92 ? -16.628 -1.602 8.590 1.00 91.44 92 SER A CA 1
ATOM 764 C C . SER A 1 92 ? -16.778 -3.087 8.251 1.00 91.44 92 SER A C 1
ATOM 766 O O . SER A 1 92 ? -17.661 -3.757 8.789 1.00 91.44 92 SER A O 1
ATOM 768 N N . SER A 1 93 ? -15.880 -3.602 7.409 1.00 92.06 93 SER A N 1
ATOM 769 C CA . SER A 1 93 ? -15.823 -5.009 7.003 1.00 92.06 93 SER A CA 1
ATOM 770 C C . SER A 1 93 ? -15.027 -5.875 7.986 1.00 92.06 93 SER A C 1
ATOM 772 O O . SER A 1 93 ? -14.997 -7.092 7.833 1.00 92.06 93 SER A O 1
ATOM 774 N N . LYS A 1 94 ? -14.447 -5.265 9.031 1.00 91.31 94 LYS A N 1
ATOM 775 C CA . LYS A 1 94 ? -13.539 -5.893 10.001 1.00 91.31 94 LYS A CA 1
ATOM 776 C C . LYS A 1 94 ? -12.301 -6.524 9.357 1.00 91.31 94 LYS A C 1
ATOM 778 O O . LYS A 1 94 ? -11.827 -7.560 9.821 1.00 91.31 94 LYS A O 1
ATOM 783 N N . GLU A 1 95 ? -11.781 -5.899 8.304 1.00 92.44 95 GLU A N 1
ATOM 784 C CA . GLU A 1 95 ? -10.521 -6.320 7.700 1.00 92.44 95 GLU A CA 1
ATOM 785 C C . GLU A 1 95 ? -9.374 -6.139 8.708 1.00 92.44 95 GLU A C 1
ATOM 787 O O . GLU A 1 95 ? -9.206 -5.055 9.272 1.00 92.44 95 GLU A O 1
ATOM 792 N N . PRO A 1 96 ? -8.563 -7.178 8.963 1.00 90.38 96 PRO A N 1
ATOM 793 C CA . PRO A 1 96 ? -7.533 -7.123 9.995 1.00 90.38 96 PRO A CA 1
ATOM 794 C C . PRO A 1 96 ? -6.352 -6.220 9.624 1.00 90.38 96 PRO A C 1
ATOM 796 O O . PRO A 1 96 ? -5.609 -5.800 10.511 1.00 90.38 96 PRO A O 1
ATOM 799 N N . VAL A 1 97 ? -6.155 -5.938 8.332 1.00 92.69 97 VAL A N 1
ATOM 800 C CA . VAL A 1 97 ? -4.973 -5.238 7.824 1.00 92.69 97 VAL A CA 1
ATOM 801 C C . VAL A 1 97 ? -5.365 -4.181 6.798 1.00 92.69 97 VAL A C 1
ATOM 803 O O . VAL A 1 97 ? -6.034 -4.487 5.817 1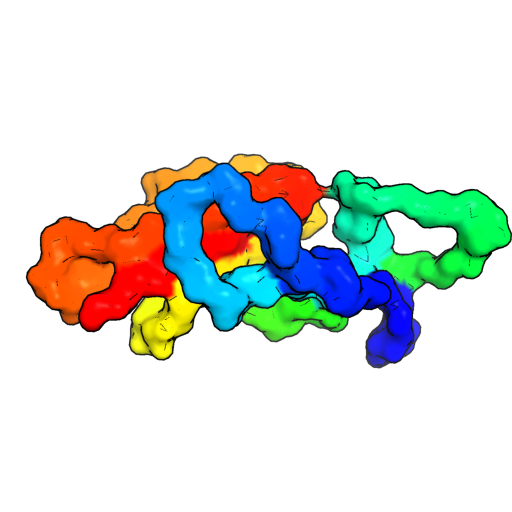.00 92.69 97 VAL A O 1
ATOM 806 N N . SER A 1 98 ? -4.872 -2.957 6.987 1.00 95.69 98 SER A N 1
ATOM 807 C CA . SER A 1 98 ? -4.913 -1.890 5.980 1.00 95.69 98 SER A CA 1
ATOM 808 C C . SER A 1 98 ? -3.519 -1.653 5.421 1.00 95.69 98 SER A C 1
ATOM 810 O O . SER A 1 98 ? -2.579 -1.402 6.179 1.00 95.69 98 SER A O 1
ATOM 812 N N . VAL A 1 99 ? -3.369 -1.671 4.098 1.00 97.00 99 VAL A N 1
ATOM 813 C CA . VAL A 1 99 ? -2.086 -1.392 3.434 1.00 97.00 99 VAL A CA 1
ATOM 814 C C . VAL A 1 99 ? -2.157 -0.073 2.673 1.00 97.00 99 VAL A C 1
ATOM 816 O O . VAL A 1 99 ? -3.148 0.224 2.015 1.00 97.00 99 VAL A O 1
ATOM 819 N N . PHE A 1 100 ? -1.076 0.702 2.722 1.00 98.12 100 PHE A N 1
ATOM 820 C CA . PHE A 1 100 ? -0.865 1.898 1.913 1.00 98.12 100 PHE A CA 1
ATOM 821 C C . PHE A 1 100 ? 0.499 1.792 1.238 1.00 98.12 100 PHE A C 1
ATOM 823 O O . PHE A 1 100 ? 1.536 2.017 1.867 1.00 98.12 100 PHE A O 1
ATOM 830 N N . LYS A 1 101 ? 0.505 1.420 -0.045 1.00 97.75 101 LYS A N 1
ATOM 831 C CA . LYS A 1 101 ? 1.714 1.335 -0.871 1.00 97.75 101 LYS A CA 1
ATOM 832 C C . LYS A 1 101 ? 1.863 2.607 -1.693 1.00 97.75 101 LYS A C 1
ATOM 834 O O . LYS A 1 101 ? 0.908 3.056 -2.323 1.00 97.75 101 LYS A O 1
ATOM 839 N N . PHE A 1 102 ? 3.063 3.169 -1.733 1.00 97.75 102 PHE A N 1
ATOM 840 C CA . PHE A 1 102 ? 3.340 4.399 -2.464 1.00 97.75 102 PHE A CA 1
ATOM 841 C C . PHE A 1 102 ? 4.262 4.154 -3.652 1.00 97.75 102 PHE A C 1
ATOM 843 O O . PHE A 1 102 ? 5.200 3.353 -3.594 1.00 97.75 102 PHE A O 1
ATOM 850 N N . SER A 1 103 ? 4.027 4.907 -4.727 1.00 95.50 103 SER A N 1
ATOM 851 C CA . SER A 1 103 ? 4.779 4.759 -5.973 1.00 95.50 103 SER A CA 1
ATOM 852 C C . SER A 1 103 ? 6.261 5.078 -5.845 1.00 95.50 103 SER A C 1
ATOM 854 O O . SER A 1 103 ? 7.069 4.605 -6.637 1.00 95.50 103 SER A O 1
ATOM 856 N N . GLY A 1 104 ? 6.644 5.842 -4.829 1.00 96.19 104 GLY A N 1
ATOM 857 C CA . GLY A 1 104 ? 8.032 6.117 -4.506 1.00 96.19 104 GLY A CA 1
ATOM 858 C C . GLY A 1 104 ? 8.166 7.089 -3.349 1.00 96.19 104 GLY A C 1
ATOM 859 O O . GLY A 1 104 ? 7.174 7.514 -2.752 1.00 96.19 104 GLY A O 1
ATOM 860 N N . GLN A 1 105 ? 9.414 7.459 -3.078 1.00 96.75 105 GLN A N 1
ATOM 861 C CA . GLN A 1 105 ? 9.796 8.204 -1.885 1.00 96.75 105 GLN A CA 1
ATOM 862 C C . GLN A 1 105 ? 9.034 9.526 -1.730 1.00 96.75 105 GLN A C 1
ATOM 864 O O . GLN A 1 105 ? 8.513 9.805 -0.660 1.00 96.75 105 GLN A O 1
ATOM 869 N N . SER A 1 106 ? 8.881 10.300 -2.811 1.00 97.25 106 SER A N 1
ATOM 870 C CA . SER A 1 106 ? 8.175 11.588 -2.754 1.00 97.25 106 SER A CA 1
ATOM 871 C C . SER A 1 106 ? 6.708 11.445 -2.333 1.00 97.25 106 SER A C 1
ATOM 873 O O . SER A 1 106 ? 6.236 12.235 -1.522 1.00 97.25 106 SER A O 1
ATOM 875 N N . ALA A 1 107 ? 5.989 10.451 -2.864 1.00 97.75 107 ALA A N 1
ATOM 876 C CA . ALA A 1 107 ? 4.586 10.216 -2.520 1.00 97.75 107 ALA A CA 1
ATOM 877 C C . ALA A 1 107 ? 4.440 9.689 -1.086 1.00 97.75 107 ALA A C 1
ATOM 879 O O . ALA A 1 107 ? 3.505 10.059 -0.375 1.00 97.75 107 ALA A O 1
ATOM 880 N N . TYR A 1 108 ? 5.382 8.843 -0.663 1.00 98.31 108 TYR A N 1
ATOM 881 C CA . TYR A 1 108 ? 5.453 8.319 0.694 1.00 98.31 108 TYR A CA 1
ATOM 882 C C . TYR A 1 108 ? 5.711 9.427 1.717 1.00 98.31 108 TYR A C 1
ATOM 884 O O . TYR A 1 108 ? 4.937 9.575 2.656 1.00 98.31 108 TYR A O 1
ATOM 892 N N . GLU A 1 109 ? 6.739 10.251 1.514 1.00 97.62 109 GLU A N 1
ATOM 893 C CA . GLU A 1 109 ? 7.097 11.341 2.428 1.00 97.62 109 GLU A CA 1
ATOM 894 C C . GLU A 1 109 ? 5.987 12.388 2.547 1.00 97.62 109 GLU A C 1
ATOM 896 O O . GLU A 1 109 ? 5.678 12.823 3.656 1.00 97.62 109 GLU A O 1
ATOM 901 N N . GLU A 1 110 ? 5.342 12.745 1.430 1.00 96.94 110 GLU A N 1
ATOM 902 C CA . GLU A 1 110 ? 4.188 13.653 1.427 1.00 96.94 110 GLU A CA 1
ATOM 903 C C . GLU A 1 110 ? 3.029 13.109 2.280 1.00 96.94 110 GLU A C 1
ATOM 905 O O . GLU A 1 110 ? 2.344 13.864 2.977 1.00 96.94 110 GLU A O 1
ATOM 910 N N . SER A 1 111 ? 2.801 11.796 2.218 1.00 97.88 111 SER A N 1
ATOM 911 C CA . SER A 1 111 ? 1.620 11.152 2.797 1.00 97.88 111 SER A CA 1
ATOM 912 C C . SER A 1 111 ? 1.819 10.701 4.238 1.00 97.88 111 SER A C 1
ATOM 914 O O . SER A 1 111 ? 0.867 10.717 5.018 1.00 97.88 111 SER A O 1
ATOM 916 N N . ARG A 1 112 ? 3.040 10.291 4.598 1.00 97.19 112 ARG A N 1
ATOM 917 C CA . ARG A 1 112 ? 3.348 9.558 5.831 1.00 97.19 112 ARG A CA 1
ATOM 918 C C . ARG A 1 112 ? 2.829 10.259 7.076 1.00 97.19 112 ARG A C 1
ATOM 920 O O . ARG A 1 112 ? 2.089 9.652 7.840 1.00 97.19 112 ARG A O 1
ATOM 927 N N . ASP A 1 113 ? 3.177 11.527 7.280 1.00 95.81 113 ASP A N 1
ATOM 928 C CA . ASP A 1 113 ? 2.762 12.251 8.488 1.00 95.81 113 ASP A CA 1
ATOM 929 C C . ASP A 1 113 ? 1.235 12.411 8.562 1.00 95.81 113 ASP A C 1
ATOM 931 O O . ASP A 1 113 ? 0.625 12.120 9.588 1.00 95.81 113 ASP A O 1
ATOM 935 N N . ARG A 1 114 ? 0.596 12.773 7.445 1.00 97.19 114 ARG A N 1
ATOM 936 C CA . ARG A 1 114 ? -0.861 12.977 7.368 1.00 97.19 114 ARG A CA 1
ATOM 937 C C . ARG A 1 114 ? -1.650 11.689 7.589 1.00 97.19 114 ARG A C 1
ATOM 939 O O . ARG A 1 114 ? -2.723 11.713 8.189 1.00 97.19 114 ARG A O 1
ATOM 946 N N . LEU A 1 115 ? -1.121 10.566 7.113 1.00 96.81 115 LEU A N 1
ATOM 947 C CA . LEU A 1 115 ? -1.718 9.252 7.308 1.00 96.81 115 LEU A CA 1
ATOM 948 C C . LEU A 1 115 ? -1.541 8.790 8.764 1.00 96.81 115 LEU A C 1
ATOM 950 O O . LEU A 1 115 ? -2.521 8.461 9.428 1.00 96.81 115 LEU A O 1
ATOM 954 N N . MET A 1 116 ? -0.311 8.838 9.282 1.00 93.56 116 MET A N 1
ATOM 955 C CA . MET A 1 116 ? 0.059 8.323 10.608 1.00 93.56 116 MET A CA 1
ATOM 956 C C . MET A 1 116 ? -0.483 9.163 11.768 1.00 93.56 116 MET A C 1
ATOM 958 O O . MET A 1 116 ? -0.936 8.623 12.779 1.00 93.56 116 MET A O 1
ATOM 962 N N . ASN A 1 117 ? -0.431 10.488 11.637 1.00 92.81 117 ASN A N 1
ATOM 963 C CA . ASN A 1 117 ? -0.848 11.430 12.676 1.00 92.81 117 ASN A CA 1
ATOM 964 C C . ASN A 1 117 ? -2.235 12.038 12.434 1.00 92.81 117 ASN A C 1
ATOM 966 O O . ASN A 1 117 ? -2.707 12.790 13.283 1.00 92.81 117 ASN A O 1
ATOM 970 N N . GLY A 1 118 ? -2.895 11.684 11.330 1.00 95.69 118 GLY A N 1
ATOM 971 C CA . GLY A 1 118 ? -4.270 12.074 11.023 1.00 95.69 118 GLY A CA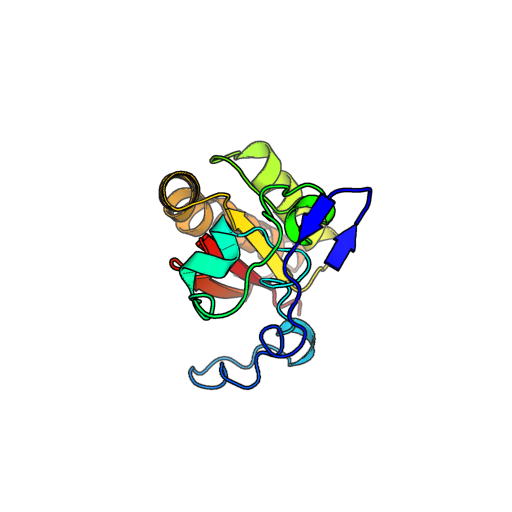 1
ATOM 972 C C . GLY A 1 118 ? -5.146 10.852 10.781 1.00 95.69 118 GLY A C 1
ATOM 973 O O . GLY A 1 118 ? -5.692 10.276 11.720 1.00 95.69 118 GLY A O 1
ATOM 974 N N . LEU A 1 119 ? -5.237 10.427 9.520 1.00 97.06 119 LEU A N 1
ATOM 975 C CA . LEU A 1 119 ? -6.261 9.486 9.050 1.00 97.06 119 LEU A CA 1
ATOM 976 C C . LEU A 1 119 ? -6.331 8.168 9.837 1.00 97.06 119 LEU A C 1
ATOM 978 O O . LEU A 1 119 ? -7.427 7.728 10.173 1.00 97.06 119 LEU A O 1
ATOM 982 N N . ILE A 1 120 ? -5.194 7.552 10.178 1.00 96.44 120 ILE A N 1
ATOM 983 C CA . ILE A 1 120 ? -5.172 6.300 10.956 1.00 96.44 120 ILE A CA 1
ATOM 984 C C . ILE A 1 120 ? -5.710 6.526 12.377 1.00 96.44 120 ILE A C 1
ATOM 986 O O . ILE A 1 120 ? -6.441 5.686 12.900 1.00 96.44 120 ILE A O 1
ATOM 990 N N . ARG A 1 121 ? -5.393 7.663 13.010 1.00 94.38 121 ARG A N 1
ATOM 991 C CA . ARG A 1 121 ? -5.889 7.997 14.358 1.00 94.38 121 ARG A CA 1
ATOM 992 C C . ARG A 1 121 ? -7.385 8.293 14.350 1.00 94.38 121 ARG A C 1
ATOM 994 O O . ARG A 1 121 ? -8.094 7.878 15.269 1.00 94.38 121 ARG A O 1
ATOM 1001 N N . ASP A 1 122 ? -7.861 8.974 13.313 1.00 94.81 122 ASP A N 1
ATOM 1002 C CA . ASP A 1 122 ? -9.286 9.246 13.124 1.00 94.81 122 ASP A CA 1
ATOM 1003 C C . ASP A 1 122 ? -10.056 7.935 12.922 1.00 94.81 122 ASP A C 1
ATOM 1005 O O . ASP A 1 122 ? -11.051 7.682 13.602 1.00 94.81 122 ASP A O 1
ATOM 1009 N N . ALA A 1 123 ? -9.537 7.050 12.069 1.00 94.56 123 ALA A N 1
ATOM 1010 C CA . ALA A 1 123 ? -10.089 5.722 11.829 1.00 94.56 123 ALA A CA 1
ATOM 1011 C C . ALA A 1 123 ? -10.108 4.857 13.106 1.00 94.56 123 ALA A C 1
ATOM 1013 O O . ALA A 1 123 ? -11.138 4.273 13.444 1.00 94.56 123 ALA A O 1
ATOM 1014 N N . ALA A 1 124 ? -9.024 4.856 13.890 1.00 93.25 124 ALA A N 1
ATOM 1015 C CA . ALA A 1 124 ? -8.971 4.180 15.188 1.00 93.25 124 ALA A CA 1
ATOM 1016 C C . ALA A 1 124 ? -10.004 4.735 16.186 1.00 93.25 124 ALA A C 1
ATOM 1018 O O . ALA A 1 124 ? -10.597 3.985 16.964 1.00 93.25 124 ALA A O 1
ATOM 1019 N N . SER A 1 125 ? -10.246 6.048 16.164 1.00 91.69 125 SER A N 1
ATOM 1020 C CA . SER A 1 125 ? -11.254 6.690 17.016 1.00 91.69 125 SER A CA 1
ATOM 1021 C C . SER A 1 125 ? -12.672 6.271 16.625 1.00 91.69 125 SER A C 1
ATOM 1023 O O . SER A 1 125 ? -13.493 5.996 17.500 1.00 91.69 125 SER A O 1
ATOM 1025 N N . ILE A 1 126 ? -12.952 6.161 15.322 1.00 87.62 126 ILE A N 1
ATOM 1026 C CA . ILE A 1 126 ? -14.222 5.636 14.801 1.00 87.62 126 ILE A CA 1
ATOM 1027 C C . ILE A 1 126 ? -14.409 4.177 15.232 1.00 87.62 126 ILE A C 1
ATOM 1029 O O . ILE A 1 126 ? -15.462 3.828 15.769 1.00 87.62 126 ILE A O 1
ATOM 1033 N N . LEU A 1 127 ? -13.378 3.344 15.066 1.00 90.50 127 LEU A N 1
ATOM 1034 C CA . LEU A 1 127 ? -13.396 1.943 15.487 1.00 90.50 127 LEU A CA 1
ATOM 1035 C C . LEU A 1 127 ? -13.684 1.803 16.991 1.00 90.50 127 LEU A C 1
ATOM 1037 O O . LEU A 1 127 ? -14.494 0.969 17.394 1.00 90.50 127 LEU A O 1
ATOM 1041 N N . ALA A 1 128 ? -13.071 2.641 17.831 1.00 90.75 128 ALA A N 1
ATOM 1042 C CA . ALA A 1 128 ? -13.319 2.645 19.272 1.00 90.75 128 ALA A CA 1
ATOM 1043 C C . ALA A 1 128 ? -14.791 2.945 19.592 1.00 90.75 128 ALA A C 1
ATOM 1045 O O . ALA A 1 128 ? -15.431 2.205 20.339 1.00 90.75 128 ALA A O 1
ATOM 1046 N N . GLN A 1 129 ? -15.343 3.996 18.975 1.00 88.06 129 GLN A N 1
ATOM 1047 C CA . GLN A 1 129 ? -16.730 4.414 19.181 1.00 88.06 129 GLN A CA 1
ATOM 1048 C C . GLN A 1 129 ? -17.730 3.332 18.763 1.00 88.06 129 GLN A C 1
ATOM 1050 O O . GLN A 1 129 ? -18.688 3.081 19.492 1.00 88.06 129 GLN A O 1
ATOM 1055 N N . GLN A 1 130 ? -17.494 2.659 17.632 1.00 84.69 130 GLN A N 1
ATOM 1056 C CA . GLN A 1 130 ? -18.353 1.572 17.147 1.00 84.69 130 GLN A CA 1
ATOM 1057 C C . GLN A 1 130 ? -18.408 0.380 18.112 1.00 84.69 130 GLN A C 1
ATOM 1059 O O . GLN A 1 130 ? -19.444 -0.275 18.209 1.00 84.69 130 GLN A O 1
ATOM 1064 N N . ASN A 1 131 ? -17.327 0.130 18.854 1.00 84.75 131 ASN A N 1
ATOM 1065 C CA . ASN A 1 131 ? -17.241 -0.955 19.835 1.00 84.75 131 ASN A CA 1
ATOM 1066 C C . ASN A 1 131 ? -17.544 -0.501 21.276 1.00 84.75 131 ASN A C 1
ATOM 1068 O O . ASN A 1 131 ? -17.427 -1.291 22.209 1.00 84.75 131 ASN A O 1
ATOM 1072 N N . GLY A 1 132 ? -17.927 0.765 21.489 1.00 84.88 132 GLY A N 1
ATOM 1073 C CA . GLY A 1 132 ? -18.170 1.314 22.829 1.00 84.88 132 GLY A CA 1
ATOM 1074 C C . GLY A 1 132 ? -16.913 1.399 23.706 1.00 84.88 132 GLY A C 1
ATOM 1075 O O . GLY A 1 132 ? -17.020 1.443 24.932 1.00 84.88 132 GLY A O 1
ATOM 1076 N N . LEU A 1 133 ? -15.729 1.411 23.091 1.00 85.31 133 LEU A N 1
ATOM 1077 C CA . LEU A 1 133 ? -14.432 1.466 23.760 1.00 85.31 133 LEU A CA 1
ATOM 1078 C C . LEU A 1 133 ? -13.922 2.909 23.850 1.00 85.31 133 LEU A C 1
ATOM 1080 O O . LEU A 1 133 ? -14.217 3.754 23.006 1.00 85.31 133 LEU A O 1
ATOM 1084 N N . SER A 1 134 ? -13.083 3.191 24.851 1.00 79.44 134 SER A N 1
ATOM 1085 C CA . SER A 1 134 ? -12.389 4.484 24.962 1.00 79.44 134 SER A CA 1
ATOM 10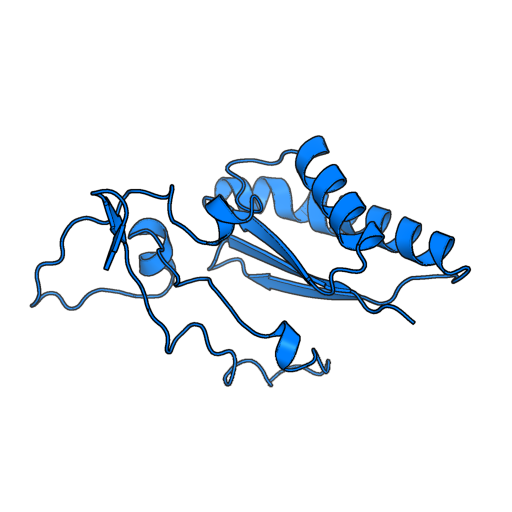86 C C . SER 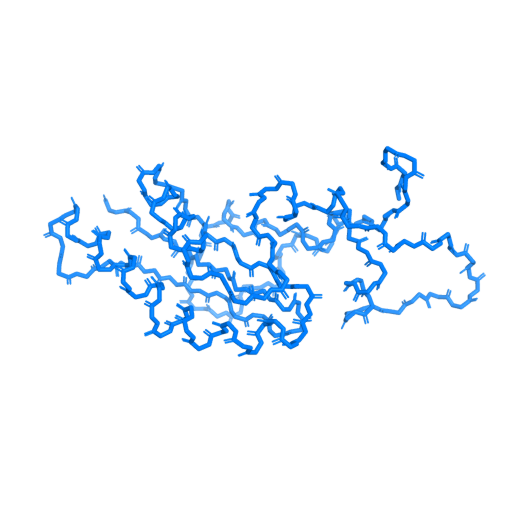A 1 134 ? -11.300 4.673 23.901 1.00 79.44 134 SER A C 1
ATOM 1088 O O . SER A 1 134 ? -10.919 5.800 23.601 1.00 79.44 134 SER A O 1
ATOM 1090 N N . SER A 1 135 ? -10.764 3.573 23.371 1.00 83.31 135 SER A N 1
ATOM 1091 C CA . SER A 1 135 ? -9.684 3.558 22.383 1.00 83.31 135 SER A CA 1
ATOM 1092 C C . SER A 1 135 ? -9.640 2.207 21.678 1.00 83.31 135 SER A C 1
ATOM 1094 O O . SER A 1 135 ? -9.741 1.179 22.348 1.00 83.31 135 SER A O 1
ATOM 1096 N N . ALA A 1 136 ? -9.425 2.203 20.364 1.00 89.81 136 ALA A N 1
ATOM 1097 C CA . ALA A 1 136 ? -9.133 0.988 19.617 1.00 89.81 136 ALA A CA 1
ATOM 1098 C C . ALA A 1 136 ? -7.663 0.597 19.796 1.00 89.81 136 ALA A C 1
ATOM 1100 O O . ALA A 1 136 ? -6.797 1.463 19.957 1.00 89.81 136 ALA A O 1
ATOM 1101 N N . ARG A 1 137 ? -7.374 -0.705 19.742 1.00 88.69 137 ARG A N 1
ATOM 1102 C CA . ARG A 1 137 ? -6.000 -1.201 19.680 1.00 88.69 137 ARG A CA 1
ATOM 1103 C C . ARG A 1 137 ? -5.618 -1.458 18.229 1.00 88.69 137 ARG A C 1
ATOM 1105 O O . ARG A 1 137 ? -6.373 -2.058 17.470 1.00 88.69 137 ARG A O 1
ATOM 1112 N N . TYR A 1 138 ? -4.435 -0.993 17.863 1.00 90.81 138 TYR A N 1
ATOM 1113 C CA . TYR A 1 138 ? -3.834 -1.248 16.566 1.00 90.81 138 TYR A CA 1
ATOM 1114 C C . TYR A 1 138 ? -2.315 -1.129 16.682 1.00 90.81 138 TYR A C 1
ATOM 1116 O O . TYR A 1 138 ? -1.797 -0.467 17.586 1.00 90.81 138 TYR A O 1
ATOM 1124 N N . SER A 1 139 ? -1.603 -1.767 15.764 1.00 90.31 139 SER A N 1
ATOM 1125 C CA . SER A 1 139 ? -0.170 -1.568 15.542 1.00 90.31 139 SER A CA 1
ATOM 1126 C C . SER A 1 139 ? 0.066 -1.223 14.076 1.00 90.31 139 SER A C 1
ATOM 1128 O O . SER A 1 139 ? -0.855 -1.257 13.260 1.00 90.31 139 SER A O 1
ATOM 1130 N N . TYR A 1 140 ? 1.288 -0.837 13.725 1.00 90.56 140 TYR A N 1
ATOM 1131 C CA . TYR A 1 140 ? 1.634 -0.560 12.339 1.00 90.56 140 TYR A CA 1
ATOM 1132 C C . TYR A 1 140 ? 3.086 -0.925 12.045 1.00 90.56 140 TYR A C 1
ATOM 1134 O O . TYR A 1 140 ? 3.932 -0.928 12.939 1.00 90.56 140 TYR A O 1
ATOM 1142 N N . GLN A 1 141 ? 3.364 -1.173 10.771 1.00 91.00 141 GLN A N 1
ATOM 1143 C CA . GLN A 1 141 ? 4.700 -1.239 10.199 1.00 91.00 141 GLN A CA 1
ATOM 1144 C C . GLN A 1 141 ? 4.880 -0.062 9.240 1.00 91.00 141 GLN A C 1
ATOM 1146 O O . GLN A 1 141 ? 4.078 0.137 8.327 1.00 91.00 141 GLN A O 1
ATOM 1151 N N . ASP A 1 142 ? 5.939 0.707 9.465 1.00 93.12 142 ASP A N 1
ATOM 1152 C CA . ASP A 1 142 ? 6.330 1.859 8.657 1.00 93.12 142 ASP A CA 1
ATOM 1153 C C . ASP A 1 142 ? 7.621 1.515 7.909 1.00 93.12 142 ASP A C 1
ATOM 1155 O O . ASP A 1 142 ? 8.687 1.425 8.518 1.00 93.12 142 ASP A O 1
ATOM 1159 N N . ASP A 1 143 ? 7.512 1.253 6.607 1.00 93.88 143 ASP A N 1
ATOM 1160 C CA . ASP A 1 143 ? 8.611 0.785 5.766 1.00 93.88 143 ASP A CA 1
ATOM 1161 C C . ASP A 1 143 ? 8.998 1.855 4.730 1.00 93.88 143 ASP A C 1
ATOM 1163 O O . ASP A 1 143 ? 8.397 1.940 3.648 1.00 93.88 143 ASP A O 1
ATOM 1167 N N . PRO A 1 144 ? 10.006 2.695 5.032 1.00 94.44 144 PRO A N 1
ATOM 1168 C CA . PRO A 1 144 ? 10.448 3.732 4.110 1.00 94.44 144 PRO A CA 1
ATOM 1169 C C . PRO A 1 144 ? 11.132 3.166 2.864 1.00 94.44 144 PRO A C 1
ATOM 1171 O O . PRO A 1 144 ? 10.999 3.756 1.795 1.00 94.44 144 PRO A O 1
ATOM 1174 N N . VAL A 1 145 ? 11.819 2.022 2.968 1.00 94.00 145 VAL A N 1
ATOM 1175 C CA . VAL A 1 145 ? 12.546 1.415 1.841 1.00 94.00 145 VAL A CA 1
ATOM 1176 C C . VAL A 1 145 ? 11.561 0.910 0.795 1.00 94.00 145 VAL A C 1
ATOM 1178 O O . VAL A 1 145 ? 11.723 1.161 -0.397 1.00 94.00 145 VAL A O 1
ATOM 1181 N N . LEU A 1 146 ? 10.488 0.255 1.234 1.00 94.31 146 LEU A N 1
ATOM 1182 C CA . LEU A 1 146 ? 9.428 -0.219 0.351 1.00 94.31 146 LEU A CA 1
ATOM 1183 C C . LEU A 1 146 ? 8.366 0.844 0.060 1.00 94.31 146 LEU A C 1
ATOM 1185 O O . LEU A 1 146 ? 7.455 0.566 -0.727 1.00 94.31 146 LEU A O 1
ATOM 1189 N N . CYS A 1 147 ? 8.493 2.042 0.640 1.00 97.19 147 CYS A N 1
ATOM 1190 C CA . CYS A 1 147 ? 7.507 3.118 0.590 1.00 97.19 147 CYS A CA 1
ATOM 1191 C C . CYS A 1 147 ? 6.106 2.585 0.929 1.00 97.19 147 CYS A C 1
ATOM 1193 O O . CYS A 1 147 ? 5.186 2.670 0.110 1.00 97.19 147 CYS A O 1
ATOM 1195 N N . LYS A 1 148 ? 5.959 1.947 2.094 1.00 96.19 148 LYS A N 1
ATOM 1196 C CA . LYS A 1 148 ? 4.737 1.243 2.493 1.00 96.19 148 LYS A CA 1
ATOM 1197 C C . LYS A 1 148 ? 4.427 1.462 3.969 1.00 96.19 148 LYS A C 1
ATOM 1199 O O . LYS A 1 148 ? 5.313 1.380 4.809 1.00 96.19 148 LYS A O 1
ATOM 1204 N N . ILE A 1 149 ? 3.153 1.671 4.280 1.00 96.25 149 ILE A N 1
ATOM 1205 C CA . ILE A 1 149 ? 2.628 1.651 5.650 1.00 96.25 149 ILE A CA 1
ATOM 1206 C C . ILE A 1 149 ? 1.593 0.535 5.730 1.00 96.25 149 ILE A C 1
ATOM 1208 O O . ILE A 1 149 ? 0.738 0.416 4.857 1.00 96.25 149 ILE A O 1
ATOM 1212 N N . THR A 1 150 ? 1.689 -0.309 6.752 1.00 94.69 150 THR A N 1
ATOM 1213 C CA . THR A 1 150 ? 0.728 -1.388 7.025 1.00 94.69 150 THR A CA 1
ATOM 1214 C C . THR A 1 150 ? 0.176 -1.204 8.427 1.00 94.69 150 THR A C 1
ATOM 1216 O O . THR A 1 150 ? 0.955 -1.015 9.356 1.00 94.69 150 THR A O 1
ATOM 1219 N N . VAL A 1 151 ? -1.142 -1.231 8.588 1.00 94.00 151 VAL A N 1
ATOM 1220 C CA . VAL A 1 151 ? -1.828 -1.081 9.876 1.00 94.00 151 VAL A CA 1
ATOM 1221 C C . VAL A 1 151 ? -2.513 -2.392 10.211 1.00 94.00 151 VAL A C 1
ATOM 1223 O O . VAL A 1 151 ? -3.216 -2.936 9.368 1.00 94.00 151 VAL A O 1
ATOM 1226 N N . TYR A 1 152 ? -2.323 -2.872 11.435 1.00 92.06 152 TYR A N 1
ATOM 1227 C CA . TYR A 1 152 ? -2.927 -4.096 11.948 1.00 92.06 152 TYR A CA 1
ATOM 1228 C C . TYR A 1 152 ? -3.981 -3.722 12.989 1.00 92.06 152 TYR A C 1
ATOM 1230 O O . TYR A 1 152 ? -3.651 -3.185 14.053 1.00 92.06 152 TYR A O 1
ATOM 1238 N N . TRP A 1 153 ? -5.247 -3.977 12.675 1.00 91.38 153 TRP A N 1
ATOM 1239 C CA . TRP A 1 153 ? -6.389 -3.655 13.526 1.00 91.38 153 TRP A CA 1
ATOM 1240 C C . TRP A 1 153 ? -6.702 -4.806 14.479 1.00 91.38 153 TRP A C 1
ATOM 1242 O O . TRP A 1 153 ? -6.704 -5.974 14.094 1.00 91.38 153 TRP A O 1
ATOM 1252 N N . GLN A 1 154 ? -7.008 -4.480 15.736 1.00 87.25 154 GLN A N 1
ATOM 1253 C CA . GLN A 1 154 ? -7.492 -5.452 16.712 1.00 87.25 154 GLN A CA 1
ATOM 1254 C C . GLN A 1 154 ? -8.970 -5.184 16.988 1.00 87.25 154 GLN A C 1
ATOM 1256 O O . GLN A 1 154 ? -9.334 -4.140 17.533 1.00 87.25 154 GLN A O 1
ATOM 1261 N N . TYR A 1 155 ? -9.810 -6.142 16.609 1.00 84.44 155 TYR A N 1
ATOM 1262 C CA . TYR A 1 155 ? -11.236 -6.144 16.917 1.00 84.44 155 TYR A CA 1
ATOM 1263 C C . TYR A 1 155 ? -11.460 -7.018 18.157 1.00 84.44 155 TYR A C 1
ATOM 1265 O O . TYR A 1 155 ? -11.005 -8.162 18.184 1.00 84.44 155 TYR A O 1
ATOM 1273 N N . GLU A 1 156 ? -12.109 -6.462 19.183 1.00 70.25 156 GLU A N 1
ATOM 1274 C CA . GLU A 1 156 ? -12.513 -7.181 20.406 1.00 70.25 156 GLU A CA 1
ATOM 1275 C C . GLU A 1 156 ? -13.906 -7.817 20.262 1.00 70.25 156 GLU A C 1
ATOM 1277 O O . GLU A 1 156 ? -14.747 -7.271 19.505 1.00 70.25 156 GLU A O 1
#

pLDDT: mean 87.93, std 12.85, range [41.84, 98.31]

Secondary structure (DSSP, 8-state):
-EETTEE-EE-SSSS-GGG-TTSS----GGG----TTEEE-HHHHTTT----TTSPPPP----TT-HHHHTT-EESS--HHHHHHHHHHHHHHT-SEEEEEESSHHHHHHHHHHIIIIIHHHHHHHHHHHTT-SS-EEEEEEETTTTEEEEEEE--

Radius of gyration: 16.81 Å; chains: 1; bounding box: 44×30×47 Å

Organism: NCBI:txid2994035

Sequence (156 aa):
MRCDGNYYYVDTTWGDPVFLQTDGGSIPEEQQIQYDYLCCSEQELFRTHELDADVTFPSCTAVNDNYYVREGCYYQRFDQDRMQKQLNEEISSKEPVSVFKFSGQSAYEESRDRLMNGLIRDAASILAQQNGLSSARYSYQDDPVLCKITVYWQYE

Foldseek 3Di:
DADPNADFFADPVVQQVPPVPPDDDCPDNVNSGGQQRPRHAPVLCVLPDDDDPVDDDDHHHDCCRRPCNVVVQEDAADDPVSLLVQLVVCLVVVPQKDKHFYPAQHRLVRHVCCVPVPSVQVSQCVSCVVVVHPTWDKDWDDDNSSSMIMIGGDDD